Protein AF-A0AAU0VXT4-F1 (afdb_monomer_lite)

Radius of gyration: 15.52 Å; chains: 1; bounding box: 40×33×41 Å

pLDDT: mean 95.24, std 3.91, range [78.69, 98.69]

Secondary structure (DSSP, 8-state):
---EEEPBPTT--TTEEEEEEEETTTTEEEEEEEEPPSSTTSPPEEEEEE--STTS---HHHHHHHHTTTB---TTHHHHHHHHHHHH---STT-HHHHHHHHHHGGG-SSHHHHHHHHHHT-

Sequence (123 aa):
MSSHTLTPLGGAPAGRTVRVGWDAPLASFFAIAWDEPADEDDEPDYLAFAGAAPYDVSEVDTVLELVGPYAVVPEDLRAQLLNDRAAEGERFRGRPATELVGALALPHARTPRQADAIRAALR

Structure (mmCIF, N/CA/C/O backbone):
data_AF-A0AAU0VXT4-F1
#
_entry.id   AF-A0AAU0VXT4-F1
#
loop_
_atom_site.group_PDB
_atom_site.id
_atom_site.type_symbol
_atom_site.label_atom_id
_atom_site.label_alt_id
_atom_site.label_comp_id
_atom_site.label_asym_id
_atom_site.label_entity_id
_atom_site.label_seq_id
_atom_site.pdbx_PDB_ins_code
_atom_site.Cartn_x
_atom_site.Cartn_y
_atom_site.Cartn_z
_atom_site.occupancy
_atom_site.B_iso_or_equiv
_atom_site.auth_seq_id
_atom_site.auth_comp_id
_atom_site.auth_asym_id
_atom_site.auth_atom_id
_atom_site.pdbx_PDB_model_num
ATOM 1 N N . MET A 1 1 ? 2.663 -5.504 9.966 1.00 91.12 1 MET A N 1
ATOM 2 C CA . MET A 1 1 ? 2.797 -4.889 8.645 1.00 91.12 1 MET A CA 1
ATOM 3 C C . MET A 1 1 ? 3.487 -5.919 7.801 1.00 91.12 1 MET A C 1
ATOM 5 O O . MET A 1 1 ? 4.678 -6.160 7.998 1.00 91.12 1 MET A O 1
ATOM 9 N N . SER A 1 2 ? 2.716 -6.559 6.938 1.00 97.31 2 SER A N 1
ATOM 10 C CA . SER A 1 2 ? 3.239 -7.496 5.964 1.00 97.31 2 SER A CA 1
ATOM 11 C C . SER A 1 2 ? 3.788 -6.708 4.784 1.00 97.31 2 SER A C 1
ATOM 13 O O . SER A 1 2 ? 3.381 -5.570 4.536 1.00 97.31 2 SER A O 1
ATOM 15 N N . SER A 1 3 ? 4.758 -7.281 4.083 1.00 97.75 3 SER A N 1
ATOM 16 C CA . SER A 1 3 ? 5.418 -6.601 2.982 1.00 97.75 3 SER A CA 1
ATOM 17 C C . SER A 1 3 ? 5.978 -7.613 1.998 1.00 97.75 3 SER A C 1
ATOM 19 O O . SER A 1 3 ? 6.706 -8.521 2.392 1.00 97.75 3 SER A O 1
ATOM 21 N N . HIS A 1 4 ? 5.707 -7.382 0.720 1.00 98.31 4 HIS A N 1
ATOM 22 C CA . HIS A 1 4 ? 6.169 -8.184 -0.405 1.00 98.31 4 HIS A CA 1
ATOM 23 C C . HIS A 1 4 ? 6.931 -7.284 -1.367 1.00 98.31 4 HIS A C 1
ATOM 25 O O . HIS A 1 4 ? 6.405 -6.263 -1.818 1.00 98.31 4 HIS A O 1
ATOM 31 N N . THR A 1 5 ? 8.173 -7.650 -1.665 1.00 98.25 5 THR A N 1
ATOM 32 C CA . THR A 1 5 ? 8.976 -6.981 -2.693 1.00 98.25 5 THR A CA 1
ATOM 33 C C . THR A 1 5 ? 8.754 -7.694 -4.018 1.00 98.25 5 THR A C 1
ATOM 35 O O . THR A 1 5 ? 8.914 -8.912 -4.099 1.00 98.25 5 THR A O 1
ATOM 38 N N . LEU A 1 6 ? 8.376 -6.942 -5.048 1.00 98.38 6 LEU A N 1
ATOM 39 C CA . LEU A 1 6 ? 8.073 -7.476 -6.371 1.00 98.38 6 LEU A CA 1
ATOM 40 C C . LEU A 1 6 ? 9.281 -7.347 -7.297 1.00 98.38 6 LEU A C 1
ATOM 42 O O . LEU A 1 6 ? 10.104 -6.445 -7.149 1.00 98.38 6 LEU A O 1
ATOM 46 N N . THR A 1 7 ? 9.371 -8.241 -8.278 1.00 98.12 7 THR A N 1
ATOM 47 C CA . THR A 1 7 ? 10.395 -8.165 -9.322 1.00 98.12 7 THR A CA 1
ATOM 48 C C . THR A 1 7 ? 10.066 -7.020 -10.284 1.00 98.12 7 THR A C 1
ATOM 50 O O . THR A 1 7 ? 8.992 -7.056 -10.891 1.00 98.12 7 THR A O 1
ATOM 53 N N . PRO A 1 8 ? 10.952 -6.024 -10.472 1.00 97.94 8 PRO A N 1
ATOM 54 C CA . PRO A 1 8 ? 10.740 -4.965 -11.455 1.00 97.94 8 PRO A CA 1
ATOM 55 C C . PRO A 1 8 ? 10.572 -5.513 -12.879 1.00 97.94 8 PRO A C 1
ATOM 57 O O . PRO A 1 8 ? 11.104 -6.572 -13.219 1.00 97.94 8 PRO A O 1
ATOM 60 N N . LEU A 1 9 ? 9.847 -4.787 -13.733 1.00 97.38 9 LEU A N 1
ATOM 61 C CA . LEU A 1 9 ? 9.730 -5.146 -15.151 1.00 97.38 9 LEU A CA 1
ATOM 62 C C . LEU A 1 9 ? 11.089 -5.075 -15.870 1.00 97.38 9 LEU A C 1
ATOM 64 O O . LEU A 1 9 ? 11.982 -4.311 -15.499 1.00 97.38 9 LEU A O 1
ATOM 68 N N . GLY A 1 10 ? 11.233 -5.856 -16.944 1.00 96.06 10 GLY A N 1
ATOM 69 C CA . GLY A 1 10 ? 12.436 -5.837 -17.777 1.00 96.06 10 GLY A CA 1
ATOM 70 C C . GLY A 1 10 ? 12.713 -4.444 -18.352 1.00 96.06 10 GLY A C 1
ATOM 71 O O . GLY A 1 10 ? 11.813 -3.801 -18.886 1.00 96.06 10 GLY A O 1
ATOM 72 N N . GLY A 1 11 ? 13.963 -3.986 -18.245 1.00 92.31 11 GLY A N 1
ATOM 73 C CA . GLY A 1 11 ? 14.375 -2.646 -18.679 1.00 92.31 11 GLY A CA 1
ATOM 74 C C . GLY A 1 11 ? 14.203 -1.546 -17.626 1.00 92.31 11 GLY A C 1
ATOM 75 O O . GLY A 1 11 ? 14.535 -0.397 -17.910 1.00 92.31 11 GLY A O 1
ATOM 76 N N . ALA A 1 12 ? 13.724 -1.872 -16.420 1.00 93.50 12 ALA A N 1
ATOM 77 C CA . ALA A 1 12 ? 13.775 -0.953 -15.288 1.00 93.50 12 ALA A CA 1
ATOM 78 C C . ALA A 1 12 ? 15.231 -0.614 -14.889 1.00 93.50 12 ALA A C 1
ATOM 80 O O . ALA A 1 12 ? 16.124 -1.448 -15.078 1.00 93.50 12 ALA A O 1
ATOM 81 N N . PRO A 1 13 ? 15.482 0.574 -14.305 1.00 92.75 13 PRO A N 1
ATOM 82 C CA . PRO A 1 13 ? 16.756 0.896 -13.671 1.00 92.75 13 PRO A CA 1
ATOM 83 C C . PRO A 1 13 ? 17.156 -0.155 -12.630 1.00 92.75 13 PRO A C 1
ATOM 85 O O . PRO A 1 13 ? 16.306 -0.724 -11.946 1.00 92.75 13 PRO A O 1
ATOM 88 N N . ALA A 1 14 ? 18.464 -0.390 -12.478 1.00 89.12 14 ALA A N 1
ATOM 89 C CA . ALA A 1 14 ? 18.988 -1.385 -11.536 1.00 89.12 14 ALA A CA 1
ATOM 90 C C . ALA A 1 14 ? 18.610 -1.092 -10.071 1.00 89.12 14 ALA A C 1
ATOM 92 O O . ALA A 1 14 ? 18.520 -2.018 -9.272 1.00 89.12 14 ALA A O 1
ATOM 93 N N . GLY A 1 15 ? 18.367 0.180 -9.740 1.00 91.75 15 GLY A N 1
ATOM 94 C CA . GLY A 1 15 ? 17.912 0.631 -8.426 1.00 91.75 15 GLY A CA 1
ATOM 95 C C . GLY A 1 15 ? 16.395 0.593 -8.220 1.00 91.75 15 GLY A C 1
ATOM 96 O O . GLY A 1 15 ? 15.927 1.104 -7.209 1.00 91.75 15 GLY A O 1
ATOM 97 N N . ARG A 1 16 ? 15.599 0.039 -9.148 1.00 96.25 16 ARG A N 1
ATOM 98 C CA . ARG A 1 16 ? 14.142 0.016 -8.976 1.00 96.25 16 ARG A CA 1
ATOM 99 C C . ARG A 1 16 ? 13.728 -0.935 -7.862 1.00 96.25 16 ARG A C 1
ATOM 101 O O . ARG A 1 16 ? 13.965 -2.141 -7.950 1.00 96.25 16 ARG A O 1
ATOM 10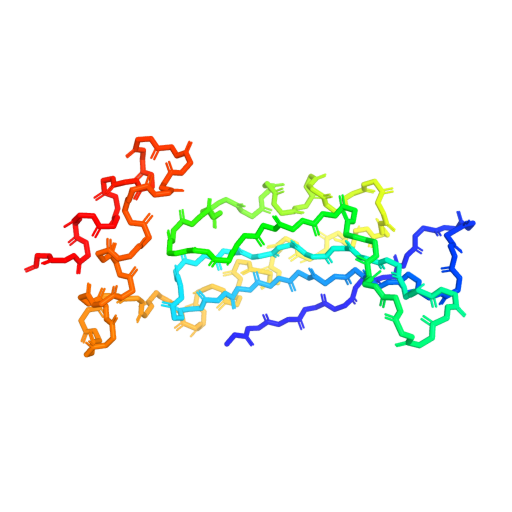8 N N . THR A 1 17 ? 12.981 -0.416 -6.894 1.00 97.75 17 THR A N 1
ATOM 109 C CA . THR A 1 17 ? 12.317 -1.215 -5.863 1.00 97.75 17 THR A CA 1
ATOM 110 C C . THR A 1 17 ? 10.808 -1.021 -5.927 1.00 97.75 17 THR A C 1
ATOM 112 O O . THR A 1 17 ? 10.312 0.101 -5.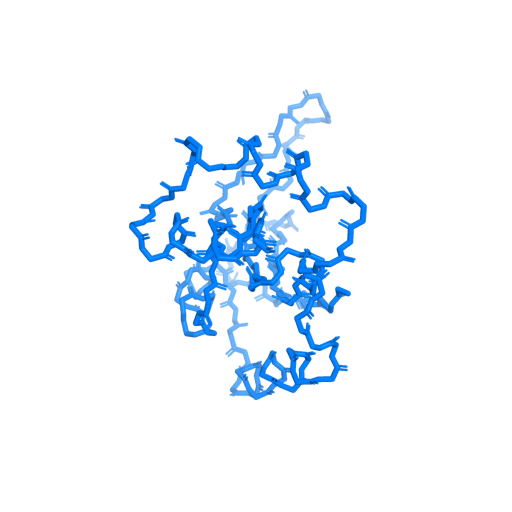999 1.00 97.75 17 THR A O 1
ATOM 115 N N . VAL A 1 18 ? 10.060 -2.127 -5.878 1.00 98.44 18 VAL A N 1
ATOM 116 C CA . VAL A 1 18 ? 8.593 -2.121 -5.798 1.00 98.44 18 VAL A CA 1
ATOM 117 C C . VAL A 1 18 ? 8.148 -2.965 -4.615 1.00 98.44 18 VAL A C 1
ATOM 119 O O . VAL A 1 18 ? 8.526 -4.132 -4.497 1.00 98.44 18 VAL A O 1
ATOM 122 N N . ARG A 1 19 ? 7.336 -2.382 -3.735 1.00 98.44 19 ARG A N 1
ATOM 123 C CA . ARG A 1 19 ? 6.887 -3.000 -2.490 1.00 98.44 19 ARG A CA 1
ATOM 124 C C . ARG A 1 19 ? 5.405 -2.766 -2.257 1.00 98.44 19 ARG A C 1
ATOM 126 O O . ARG A 1 19 ? 4.909 -1.650 -2.398 1.00 98.44 19 ARG A O 1
ATOM 133 N N . VAL A 1 20 ? 4.717 -3.818 -1.838 1.00 98.69 20 VAL A N 1
ATOM 134 C CA . VAL A 1 20 ? 3.296 -3.783 -1.484 1.00 98.69 20 VAL A CA 1
ATOM 135 C C . VAL A 1 20 ? 3.053 -4.504 -0.170 1.00 98.69 20 VAL A C 1
ATOM 137 O O . VAL A 1 20 ? 3.864 -5.333 0.239 1.00 98.69 20 VAL A O 1
ATOM 140 N N . GLY A 1 21 ? 1.934 -4.235 0.491 1.00 98.56 21 GLY A N 1
ATOM 141 C CA . GLY A 1 21 ? 1.607 -4.945 1.723 1.00 98.56 21 GLY A CA 1
ATOM 142 C C . GLY A 1 21 ? 0.373 -4.424 2.438 1.00 98.56 21 GLY A C 1
ATOM 143 O O . GLY A 1 21 ? -0.373 -3.598 1.907 1.00 98.56 21 GLY A O 1
ATOM 144 N N . TRP A 1 22 ? 0.172 -4.925 3.656 1.00 98.62 22 TRP A N 1
ATOM 145 C CA . TRP A 1 22 ? -0.871 -4.482 4.576 1.00 98.62 22 TRP A CA 1
ATOM 146 C C . TRP A 1 22 ? -0.259 -3.817 5.811 1.00 98.62 22 TRP A C 1
ATOM 148 O O . TRP A 1 22 ? 0.576 -4.403 6.504 1.00 98.62 22 TRP A O 1
ATOM 158 N N . ASP A 1 23 ? -0.721 -2.609 6.126 1.00 97.94 23 ASP A N 1
ATOM 159 C CA . ASP A 1 23 ? -0.406 -1.893 7.356 1.00 97.94 23 ASP A CA 1
ATOM 160 C C . ASP A 1 23 ? -1.620 -1.931 8.298 1.00 97.94 23 ASP A C 1
ATOM 162 O O . ASP A 1 23 ? -2.550 -1.126 8.212 1.00 97.94 23 ASP A O 1
ATOM 166 N N . ALA A 1 24 ? -1.618 -2.894 9.226 1.00 96.75 24 ALA A N 1
ATOM 167 C CA . ALA A 1 24 ? -2.652 -3.014 10.250 1.00 96.75 24 ALA A CA 1
ATOM 168 C C . ALA A 1 24 ? -2.778 -1.777 11.166 1.00 96.75 24 ALA A C 1
ATOM 170 O O . ALA A 1 24 ? -3.916 -1.389 11.456 1.00 96.75 24 ALA A O 1
ATOM 171 N N . PRO A 1 25 ? -1.679 -1.154 11.653 1.00 95.88 25 PRO A N 1
ATOM 172 C CA . PRO A 1 25 ? -1.740 0.147 12.312 1.00 95.88 25 PRO A CA 1
ATOM 173 C C . PRO A 1 25 ? -2.475 1.235 11.531 1.00 95.88 25 PRO A C 1
ATOM 175 O O . PRO A 1 25 ? -3.176 1.996 12.181 1.00 95.88 25 PRO A O 1
ATOM 178 N N . LEU A 1 26 ? -2.353 1.307 10.204 1.00 96.69 26 LEU A N 1
ATOM 179 C CA . LEU A 1 26 ? -3.064 2.287 9.370 1.00 96.69 26 LEU A CA 1
ATOM 180 C C . LEU A 1 26 ? -4.380 1.764 8.787 1.00 96.69 26 LEU A C 1
ATOM 182 O O . LEU A 1 26 ? -5.105 2.524 8.151 1.00 96.69 26 LEU A O 1
ATOM 186 N N . ALA A 1 27 ? -4.729 0.495 8.993 1.00 97.31 27 ALA A N 1
ATOM 187 C CA . ALA A 1 27 ? -5.909 -0.102 8.368 1.00 97.31 27 ALA A CA 1
ATOM 188 C C . ALA A 1 27 ? -5.927 0.069 6.834 1.00 97.31 27 ALA A C 1
ATOM 190 O O . ALA A 1 27 ? -6.985 0.297 6.240 1.00 97.31 27 A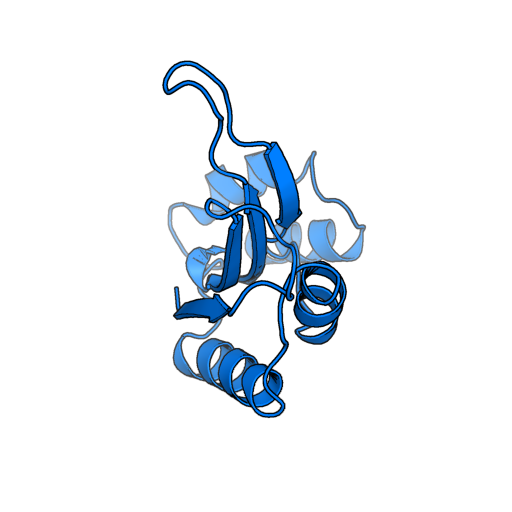LA A O 1
ATOM 191 N N . SER A 1 28 ? -4.755 0.005 6.200 1.00 98.12 28 SER A N 1
ATOM 192 C CA . SER A 1 28 ? -4.579 0.324 4.786 1.00 98.12 28 SER A CA 1
ATOM 193 C C . SER A 1 28 ? -3.640 -0.670 4.118 1.00 98.12 28 SER A C 1
ATOM 195 O O . SER A 1 28 ? -2.623 -1.063 4.688 1.00 98.12 28 SER A O 1
ATOM 197 N N . PHE A 1 29 ? -3.945 -1.034 2.875 1.00 98.62 29 PHE A N 1
ATOM 198 C CA . PHE A 1 29 ? -2.919 -1.558 1.985 1.00 98.62 29 PHE A CA 1
ATOM 199 C C . PHE A 1 29 ? -1.941 -0.436 1.612 1.00 98.62 29 PHE A C 1
ATOM 201 O O . PHE A 1 29 ? -2.281 0.746 1.716 1.00 98.62 29 PHE A O 1
ATOM 208 N N . PHE A 1 30 ? -0.742 -0.794 1.163 1.00 98.50 30 PHE A N 1
ATOM 209 C CA . PHE A 1 30 ? 0.224 0.165 0.638 1.00 98.50 30 PHE A CA 1
ATOM 210 C C . PHE A 1 30 ? 0.875 -0.327 -0.653 1.00 98.50 30 PHE A C 1
ATOM 212 O O . PHE A 1 30 ? 0.976 -1.531 -0.902 1.00 98.50 30 PHE A O 1
ATOM 219 N N . ALA A 1 31 ? 1.327 0.638 -1.449 1.00 98.31 31 ALA A N 1
ATOM 220 C CA . ALA A 1 31 ? 2.070 0.446 -2.684 1.00 98.31 31 ALA A CA 1
ATOM 221 C C . ALA A 1 31 ? 3.150 1.523 -2.771 1.00 98.31 31 ALA A C 1
ATOM 223 O O . ALA A 1 31 ? 2.841 2.716 -2.718 1.00 98.31 31 ALA A O 1
ATOM 224 N N . ILE A 1 32 ? 4.406 1.104 -2.894 1.00 98.00 32 ILE A N 1
ATOM 225 C CA . ILE A 1 32 ? 5.544 2.005 -3.044 1.00 98.00 32 ILE A CA 1
ATOM 226 C C . ILE A 1 32 ? 6.413 1.473 -4.178 1.00 98.00 32 ILE A C 1
ATOM 228 O O . ILE A 1 32 ? 6.844 0.323 -4.135 1.00 98.00 32 ILE A O 1
ATOM 232 N N . ALA A 1 33 ? 6.666 2.300 -5.184 1.00 98.00 33 ALA A N 1
ATOM 233 C CA . ALA A 1 33 ? 7.640 2.031 -6.231 1.00 98.00 33 ALA A CA 1
ATOM 234 C C . ALA A 1 33 ? 8.562 3.241 -6.344 1.00 98.00 33 ALA A C 1
ATOM 236 O O . ALA A 1 33 ? 8.068 4.365 -6.427 1.00 98.00 33 ALA A O 1
ATOM 237 N N . TRP A 1 34 ? 9.869 3.014 -6.328 1.00 97.38 34 TRP A N 1
ATOM 238 C CA . TRP A 1 34 ? 10.864 4.072 -6.448 1.00 97.38 34 TRP A CA 1
ATOM 239 C C . TRP A 1 34 ? 12.111 3.574 -7.166 1.00 97.38 34 TRP A C 1
ATOM 241 O O . TRP A 1 34 ? 12.393 2.371 -7.168 1.00 97.38 34 TRP A O 1
ATOM 251 N N . ASP A 1 35 ? 12.843 4.509 -7.755 1.00 95.44 35 ASP A N 1
ATOM 252 C CA . ASP A 1 35 ? 14.211 4.289 -8.205 1.00 95.44 35 ASP A CA 1
ATOM 253 C C . ASP A 1 35 ? 15.178 4.899 -7.192 1.00 95.44 35 ASP A C 1
ATOM 255 O O . ASP A 1 35 ? 14.970 6.021 -6.723 1.00 95.44 35 ASP A O 1
ATOM 259 N N . GLU A 1 36 ? 16.228 4.153 -6.840 1.00 92.31 36 GLU A N 1
ATOM 260 C CA . GLU A 1 36 ? 17.347 4.729 -6.093 1.00 92.31 36 GLU A CA 1
ATOM 261 C C . GLU A 1 36 ? 17.957 5.902 -6.880 1.00 92.31 36 GLU A C 1
ATOM 263 O O . GLU A 1 36 ? 18.113 5.802 -8.107 1.00 92.31 36 GLU A O 1
ATOM 268 N N . PRO A 1 37 ? 18.306 7.003 -6.195 1.00 88.31 37 PRO A N 1
ATOM 269 C CA . PRO A 1 37 ? 18.935 8.143 -6.836 1.00 88.31 37 PRO A CA 1
ATOM 270 C C . PRO A 1 37 ? 20.316 7.769 -7.396 1.00 88.31 37 PRO A C 1
ATOM 272 O O . PRO A 1 37 ? 20.971 6.830 -6.938 1.00 88.31 37 PRO A O 1
ATOM 275 N N . ALA A 1 38 ? 20.765 8.507 -8.414 1.00 82.62 38 ALA A N 1
ATOM 276 C CA . ALA A 1 38 ? 22.095 8.307 -8.992 1.00 82.62 38 ALA A CA 1
ATOM 277 C C . ALA A 1 38 ? 23.217 8.781 -8.049 1.00 82.62 38 ALA A C 1
ATOM 279 O O . ALA A 1 38 ? 24.296 8.188 -8.052 1.00 82.62 38 ALA A O 1
ATOM 280 N N . ASP A 1 39 ? 22.936 9.812 -7.249 1.00 84.88 39 ASP A N 1
ATOM 281 C CA . ASP A 1 39 ? 23.818 10.385 -6.236 1.00 84.88 39 ASP A CA 1
ATOM 282 C C . ASP A 1 39 ? 23.203 10.197 -4.836 1.00 84.88 39 ASP A C 1
ATOM 284 O O . ASP A 1 39 ? 21.998 10.345 -4.652 1.00 84.88 39 ASP A O 1
ATOM 288 N N . GLU A 1 40 ? 24.023 9.874 -3.830 1.00 78.69 40 GLU A N 1
ATOM 289 C CA . GLU A 1 40 ? 23.546 9.546 -2.469 1.00 78.69 40 GLU A CA 1
ATOM 290 C C . GLU A 1 40 ? 22.871 10.722 -1.735 1.00 78.69 40 GLU A C 1
ATOM 292 O O . GLU A 1 40 ? 22.142 10.500 -0.769 1.00 78.69 40 GLU A O 1
ATOM 297 N N . ASP A 1 41 ? 23.110 11.959 -2.180 1.00 86.50 41 ASP A N 1
ATOM 298 C CA . ASP A 1 41 ? 22.538 13.176 -1.587 1.00 86.50 41 ASP A CA 1
ATOM 299 C C . ASP A 1 41 ? 21.147 13.537 -2.156 1.00 86.50 41 ASP A C 1
ATOM 301 O O . ASP A 1 41 ? 20.490 14.442 -1.632 1.00 86.50 41 ASP A O 1
ATOM 305 N N . ASP A 1 42 ? 20.689 12.848 -3.206 1.00 87.31 42 ASP A N 1
ATOM 306 C CA . ASP A 1 42 ? 19.410 13.120 -3.868 1.00 87.31 42 ASP A CA 1
ATOM 307 C C . ASP A 1 42 ? 18.243 12.329 -3.247 1.00 87.31 42 ASP A C 1
ATOM 309 O O . ASP A 1 42 ? 18.403 11.275 -2.627 1.00 87.31 42 ASP A O 1
ATOM 313 N N . GLU A 1 43 ? 17.021 12.836 -3.425 1.00 85.88 43 GLU A N 1
ATOM 314 C CA . GLU A 1 43 ? 15.812 12.129 -2.996 1.00 85.88 43 GLU A CA 1
ATOM 315 C C . GLU A 1 43 ? 15.445 10.995 -3.975 1.00 85.88 43 GLU A C 1
ATOM 317 O O . GLU A 1 43 ? 15.616 11.150 -5.188 1.00 85.88 43 GLU A O 1
ATOM 322 N N . PRO A 1 44 ? 14.881 9.870 -3.489 1.00 87.56 44 PRO A N 1
ATOM 323 C CA . PRO A 1 44 ? 14.373 8.816 -4.361 1.00 87.56 44 PRO A CA 1
ATOM 324 C C . PRO A 1 44 ? 13.262 9.321 -5.286 1.00 87.56 44 PRO A C 1
ATOM 326 O O . PRO A 1 44 ? 12.348 10.027 -4.845 1.00 87.56 44 PRO A O 1
ATOM 329 N N . ASP A 1 45 ? 13.279 8.881 -6.544 1.00 89.94 45 ASP A N 1
ATOM 330 C CA . ASP A 1 45 ? 12.197 9.177 -7.484 1.00 89.94 45 ASP A CA 1
ATOM 331 C C . ASP A 1 45 ? 11.037 8.196 -7.266 1.00 89.94 45 ASP A C 1
ATOM 333 O O . ASP A 1 45 ? 11.094 7.026 -7.658 1.00 89.94 45 ASP A O 1
ATOM 337 N N . TYR A 1 46 ? 9.986 8.657 -6.583 1.00 93.50 46 TYR A N 1
ATOM 338 C CA . TYR A 1 46 ? 8.804 7.848 -6.289 1.00 93.50 46 TYR A CA 1
ATOM 339 C C . TYR A 1 46 ? 7.854 7.783 -7.488 1.00 93.50 46 TYR A C 1
ATOM 341 O O . TYR A 1 46 ? 7.113 8.717 -7.791 1.00 93.50 46 TYR A O 1
ATOM 349 N N . LEU A 1 47 ? 7.787 6.603 -8.094 1.00 95.88 47 LEU A N 1
ATOM 350 C CA . LEU A 1 47 ? 6.901 6.266 -9.209 1.00 95.88 47 LEU A CA 1
ATOM 351 C C . LEU A 1 47 ? 5.475 5.928 -8.741 1.00 95.88 47 LEU A C 1
ATOM 353 O O . LEU A 1 47 ? 4.497 6.120 -9.469 1.00 95.88 47 LEU A O 1
ATOM 357 N N . ALA A 1 48 ? 5.353 5.400 -7.520 1.00 96.31 48 ALA A N 1
ATOM 358 C CA . ALA A 1 48 ? 4.089 5.182 -6.825 1.00 96.31 48 ALA A CA 1
ATOM 359 C C . ALA A 1 48 ? 4.280 5.340 -5.313 1.00 96.31 48 ALA A C 1
ATOM 361 O O . ALA A 1 48 ? 5.249 4.828 -4.753 1.00 96.31 48 ALA A O 1
ATOM 362 N N . PHE A 1 49 ? 3.331 6.003 -4.647 1.00 96.06 49 PHE A N 1
ATOM 363 C CA . PHE A 1 49 ? 3.321 6.146 -3.190 1.00 96.06 49 PHE A CA 1
ATOM 364 C C . PHE A 1 49 ? 1.885 6.246 -2.646 1.00 96.06 49 PHE A C 1
ATOM 366 O O . PHE A 1 49 ? 1.220 7.284 -2.735 1.00 96.06 49 PHE A O 1
ATOM 373 N N . ALA A 1 50 ? 1.387 5.151 -2.073 1.00 96.56 50 ALA A N 1
ATOM 374 C CA . ALA A 1 50 ? 0.048 5.067 -1.497 1.00 96.56 50 ALA A CA 1
ATOM 375 C C . ALA A 1 50 ? 0.024 4.192 -0.239 1.00 96.56 50 ALA A C 1
ATOM 377 O O . ALA A 1 50 ? 0.852 3.296 -0.083 1.00 96.56 50 ALA A O 1
ATOM 378 N N . GLY A 1 51 ? -0.955 4.426 0.636 1.00 96.12 51 GLY A N 1
ATOM 379 C CA . GLY A 1 51 ? -1.128 3.685 1.885 1.00 96.12 51 GLY A CA 1
ATOM 380 C C . GLY A 1 51 ? -0.447 4.316 3.096 1.00 96.12 51 GLY A C 1
ATOM 381 O O . GLY A 1 51 ? -0.286 3.653 4.112 1.00 96.12 51 GLY A O 1
ATOM 382 N N . ALA A 1 52 ? -0.038 5.584 3.002 1.00 94.38 52 ALA A N 1
ATOM 383 C CA . ALA A 1 52 ? 0.707 6.278 4.058 1.00 94.38 52 ALA A CA 1
ATOM 384 C C . ALA A 1 52 ? -0.190 7.019 5.069 1.00 94.38 52 ALA A C 1
ATOM 386 O O . ALA A 1 52 ? 0.306 7.751 5.925 1.00 94.38 52 ALA A O 1
ATOM 387 N N . ALA A 1 53 ? -1.510 6.851 4.969 1.00 96.19 53 ALA A N 1
ATOM 388 C CA . ALA A 1 53 ? -2.483 7.426 5.888 1.00 96.19 53 ALA A CA 1
ATOM 389 C C . ALA A 1 53 ? -3.525 6.378 6.306 1.00 96.19 53 ALA A C 1
ATOM 391 O O . ALA A 1 53 ? -3.738 5.394 5.589 1.00 96.19 53 ALA A O 1
ATOM 392 N N . PRO A 1 54 ? -4.213 6.580 7.445 1.00 97.38 54 PRO A N 1
ATOM 393 C CA . PRO A 1 54 ? -5.252 5.664 7.870 1.00 97.38 54 PRO A CA 1
ATOM 394 C C . PRO A 1 54 ? -6.347 5.512 6.810 1.00 97.38 54 PRO A C 1
ATOM 396 O O . PRO A 1 54 ? -6.843 6.513 6.282 1.00 97.38 54 PRO A O 1
ATOM 399 N N . TYR A 1 55 ? -6.732 4.270 6.518 1.00 97.19 55 TYR A N 1
ATOM 400 C CA . TYR A 1 55 ? -7.773 3.923 5.543 1.00 97.19 55 TYR A CA 1
ATOM 401 C C . TYR A 1 55 ? -7.549 4.472 4.119 1.00 97.19 55 TYR A C 1
ATOM 403 O O . TYR A 1 55 ? -8.519 4.662 3.384 1.00 97.19 55 TYR A O 1
ATOM 411 N N . ASP A 1 56 ? -6.303 4.758 3.730 1.00 96.75 56 ASP A N 1
ATOM 412 C CA . ASP A 1 56 ? -5.967 5.363 2.431 1.00 96.75 56 ASP A CA 1
ATOM 413 C C . ASP A 1 56 ? -6.286 4.427 1.253 1.00 96.75 56 ASP A C 1
ATOM 415 O O . ASP A 1 56 ? -6.968 4.820 0.307 1.00 96.75 56 ASP A O 1
ATOM 419 N N . VAL A 1 57 ? -5.889 3.156 1.344 1.00 97.44 57 VAL A N 1
ATOM 420 C CA . VAL A 1 57 ? -6.149 2.134 0.322 1.00 97.44 57 VAL A CA 1
ATOM 421 C C . VAL A 1 57 ? -6.856 0.940 0.957 1.00 97.44 57 VAL A C 1
ATOM 423 O O . VAL A 1 57 ? -6.267 0.165 1.708 1.00 97.44 57 VAL A O 1
ATOM 426 N N . SER A 1 58 ? -8.146 0.786 0.652 1.00 94.44 58 SER A N 1
ATOM 427 C CA . SER A 1 58 ? -8.995 -0.261 1.253 1.00 94.44 58 SER A CA 1
ATOM 428 C C . SER A 1 58 ? -9.196 -1.501 0.378 1.00 94.44 58 SER A C 1
ATOM 430 O O . SER A 1 58 ? -9.572 -2.556 0.896 1.00 94.44 58 SER A O 1
ATOM 432 N N . GLU A 1 59 ? -8.905 -1.385 -0.917 1.00 96.06 59 GLU A N 1
ATOM 433 C CA . GLU A 1 59 ? -9.091 -2.442 -1.908 1.00 96.06 59 GLU A CA 1
ATOM 434 C C . GLU A 1 59 ? -7.733 -2.956 -2.390 1.00 96.06 59 GLU A C 1
ATOM 436 O O . GLU A 1 59 ? -6.852 -2.175 -2.750 1.00 96.06 59 GLU A O 1
ATOM 441 N N . VAL A 1 60 ? -7.569 -4.281 -2.406 1.00 97.81 60 VAL A N 1
ATOM 442 C CA . VAL A 1 60 ? -6.321 -4.925 -2.847 1.00 97.81 60 VAL A CA 1
ATOM 443 C C . VAL A 1 60 ? -6.030 -4.633 -4.320 1.00 97.81 60 VAL A C 1
ATOM 445 O O . VAL A 1 60 ? -4.881 -4.411 -4.686 1.00 97.81 60 VAL A O 1
ATOM 448 N N . ASP A 1 61 ? -7.070 -4.556 -5.152 1.00 97.94 61 ASP A N 1
ATOM 449 C CA . ASP A 1 61 ? -6.927 -4.362 -6.596 1.00 97.94 61 ASP A CA 1
ATOM 450 C C . ASP A 1 61 ? -6.337 -2.981 -6.926 1.00 97.94 61 ASP A C 1
ATOM 452 O O . ASP A 1 61 ? -5.514 -2.875 -7.828 1.00 97.94 61 ASP A O 1
ATOM 456 N N . THR A 1 62 ? -6.612 -1.954 -6.111 1.00 97.12 62 THR A N 1
ATOM 457 C CA . THR A 1 62 ? -5.971 -0.634 -6.240 1.00 97.12 62 THR A CA 1
ATOM 458 C C . THR A 1 62 ? -4.453 -0.714 -6.072 1.00 97.12 62 THR A C 1
ATOM 460 O O . THR A 1 62 ? -3.717 -0.046 -6.792 1.00 97.12 62 THR A O 1
ATOM 463 N N . VAL A 1 63 ? -3.955 -1.541 -5.148 1.00 97.44 63 VAL A N 1
ATOM 464 C CA . VAL A 1 63 ? -2.507 -1.741 -4.977 1.00 97.44 63 VAL A CA 1
ATOM 465 C C . VAL A 1 63 ? -1.899 -2.436 -6.187 1.00 97.44 63 VAL A C 1
ATOM 467 O O . VAL A 1 63 ? -0.844 -2.011 -6.651 1.00 97.44 63 VAL A O 1
ATOM 470 N N . LEU A 1 64 ? -2.566 -3.464 -6.717 1.00 98.06 64 LEU A N 1
ATOM 471 C CA . LEU A 1 64 ? -2.092 -4.205 -7.889 1.00 98.06 64 LEU A CA 1
ATOM 472 C C . LEU A 1 64 ? -2.059 -3.320 -9.143 1.00 98.06 64 LEU A C 1
ATOM 474 O O . LEU A 1 64 ? -1.084 -3.354 -9.890 1.00 98.06 64 LEU A O 1
ATOM 478 N N . GLU A 1 65 ? -3.082 -2.488 -9.338 1.00 97.88 65 GLU A N 1
ATOM 479 C CA . GLU A 1 65 ? -3.144 -1.503 -10.422 1.00 97.88 65 GLU A CA 1
ATOM 480 C C . GLU A 1 65 ? -2.026 -0.458 -10.316 1.00 97.88 65 GLU A C 1
ATOM 482 O O . GLU A 1 65 ? -1.385 -0.149 -11.319 1.00 97.88 65 GLU A O 1
ATOM 487 N N . LEU A 1 66 ? -1.746 0.049 -9.108 1.00 97.56 66 LEU A N 1
ATOM 488 C CA . LEU A 1 66 ? -0.700 1.052 -8.880 1.00 97.56 66 LEU A CA 1
ATOM 489 C C . LEU A 1 66 ? 0.708 0.536 -9.202 1.00 97.56 66 LEU A C 1
ATOM 491 O O . LEU A 1 66 ? 1.542 1.308 -9.674 1.00 97.56 66 LEU A O 1
ATOM 495 N N . VAL A 1 67 ? 0.990 -0.744 -8.939 1.00 97.62 67 VAL A N 1
ATOM 496 C CA . VAL A 1 67 ? 2.332 -1.322 -9.148 1.00 97.62 67 VAL A CA 1
ATOM 497 C C . VAL A 1 67 ? 2.500 -2.058 -10.473 1.00 97.62 67 VAL A C 1
ATOM 499 O O . VAL A 1 67 ? 3.635 -2.289 -10.892 1.00 97.62 67 VAL A O 1
ATOM 502 N N . GLY A 1 68 ? 1.402 -2.399 -11.152 1.00 97.75 68 GLY A N 1
ATOM 503 C CA . GLY A 1 68 ? 1.412 -3.104 -12.436 1.00 97.75 68 GLY A CA 1
ATOM 504 C C . GLY A 1 68 ? 2.315 -2.477 -13.511 1.00 97.75 68 GLY A C 1
ATOM 505 O O . GLY A 1 68 ? 3.007 -3.223 -14.202 1.00 97.75 68 GLY A O 1
ATOM 506 N N . PRO A 1 69 ? 2.396 -1.137 -13.643 1.00 97.75 69 PRO A N 1
ATOM 507 C CA . PRO A 1 69 ? 3.314 -0.494 -14.587 1.00 97.75 69 PRO A CA 1
ATOM 508 C C . PRO A 1 69 ? 4.809 -0.660 -14.270 1.00 97.75 69 PRO A C 1
ATOM 510 O O . PRO A 1 69 ? 5.639 -0.340 -15.119 1.00 97.75 69 PRO A O 1
ATOM 513 N N . TYR A 1 70 ? 5.173 -1.119 -13.067 1.00 98.00 70 TYR A N 1
ATOM 514 C CA . TYR A 1 70 ? 6.552 -1.078 -12.564 1.00 98.00 70 TYR A CA 1
ATOM 515 C C . TYR A 1 70 ? 7.131 -2.453 -12.221 1.00 98.00 70 TYR A C 1
ATOM 517 O O . TYR A 1 70 ? 8.355 -2.615 -12.229 1.00 98.00 70 TYR A O 1
ATOM 525 N N . ALA A 1 71 ? 6.283 -3.447 -11.944 1.00 98.19 71 ALA A N 1
ATOM 526 C CA . ALA A 1 71 ? 6.708 -4.778 -11.529 1.00 98.19 71 ALA A CA 1
ATOM 527 C C . ALA A 1 71 ? 5.879 -5.905 -12.153 1.00 98.19 71 ALA A C 1
ATOM 529 O O . ALA A 1 71 ? 4.722 -5.736 -12.532 1.00 98.19 71 ALA A O 1
ATOM 530 N N . VAL A 1 72 ? 6.480 -7.093 -12.202 1.00 98.25 72 VAL A N 1
ATOM 531 C CA . VAL A 1 72 ? 5.765 -8.342 -12.459 1.00 98.25 72 VAL A CA 1
ATOM 532 C C . VAL A 1 72 ? 4.870 -8.624 -11.256 1.00 98.25 72 VAL A C 1
ATOM 534 O O . VAL A 1 72 ? 5.367 -8.791 -10.143 1.00 98.25 72 VAL A O 1
ATOM 537 N N . VAL A 1 73 ? 3.557 -8.683 -11.479 1.00 97.81 73 VAL A N 1
ATOM 538 C CA . VAL A 1 73 ? 2.557 -8.997 -10.449 1.00 97.81 73 VAL A CA 1
ATOM 539 C C . VAL A 1 73 ? 2.307 -10.512 -10.442 1.00 97.81 73 VAL A C 1
ATOM 541 O O . VAL A 1 73 ? 1.747 -11.022 -11.415 1.00 97.81 73 VAL A O 1
ATOM 544 N N . PRO A 1 74 ? 2.712 -11.252 -9.388 1.00 97.81 74 PRO A N 1
ATOM 545 C CA . PRO A 1 74 ? 2.414 -12.677 -9.269 1.00 97.81 74 PRO A CA 1
ATOM 546 C C . PRO A 1 74 ? 0.905 -12.935 -9.198 1.00 97.81 74 PRO A C 1
ATOM 548 O O . PRO A 1 74 ? 0.169 -12.171 -8.573 1.00 97.81 74 PRO A O 1
ATOM 551 N N . GLU A 1 75 ? 0.446 -14.037 -9.796 1.00 96.88 75 GLU A N 1
ATOM 552 C CA . GLU A 1 75 ? -0.979 -14.407 -9.843 1.00 96.88 75 GLU A CA 1
ATOM 553 C C . GLU A 1 75 ? -1.589 -14.592 -8.440 1.00 96.88 75 GLU A C 1
ATOM 555 O O . GLU A 1 75 ? -2.753 -14.267 -8.203 1.00 96.88 75 GLU A O 1
ATOM 560 N N . ASP A 1 76 ? -0.792 -15.063 -7.479 1.00 97.62 76 ASP A N 1
ATOM 561 C CA . ASP A 1 76 ? -1.218 -15.351 -6.111 1.00 97.62 76 ASP A CA 1
ATOM 562 C C . ASP A 1 76 ? -1.082 -14.162 -5.145 1.00 97.62 76 ASP A C 1
ATOM 564 O O . ASP A 1 76 ? -1.641 -14.208 -4.044 1.00 97.62 76 ASP A O 1
ATOM 568 N N . LEU A 1 77 ? -0.424 -13.068 -5.549 1.00 98.38 77 LEU A N 1
ATOM 569 C CA . LEU A 1 77 ? -0.168 -11.904 -4.690 1.00 98.38 77 LEU A CA 1
ATOM 570 C C . LEU A 1 77 ? -1.460 -11.313 -4.114 1.00 98.38 77 LEU A C 1
ATOM 572 O O . LEU A 1 77 ? -1.514 -10.928 -2.946 1.00 98.38 77 LEU A O 1
ATOM 576 N N . ARG A 1 78 ? -2.537 -11.292 -4.908 1.00 98.56 78 ARG A N 1
ATOM 577 C CA . ARG A 1 78 ? -3.853 -10.830 -4.448 1.00 98.56 78 ARG A CA 1
ATOM 578 C C . ARG A 1 78 ? -4.340 -11.629 -3.240 1.00 98.56 78 ARG A C 1
ATOM 580 O O . ARG A 1 78 ? -4.812 -11.053 -2.261 1.00 98.56 78 ARG A O 1
ATOM 587 N N . ALA A 1 79 ? -4.243 -12.955 -3.318 1.00 98.50 79 ALA A N 1
ATOM 588 C CA . ALA A 1 79 ? -4.665 -13.842 -2.243 1.00 98.50 79 ALA A CA 1
ATOM 589 C C . ALA A 1 79 ? -3.756 -13.687 -1.017 1.00 98.50 79 ALA A C 1
ATOM 591 O O . ALA A 1 79 ? -4.258 -13.638 0.105 1.00 98.50 79 ALA A O 1
ATOM 592 N N . GLN A 1 80 ? -2.446 -13.535 -1.226 1.00 98.44 80 GLN A N 1
ATOM 593 C CA . GLN A 1 80 ? -1.483 -13.282 -0.152 1.00 98.44 80 GLN A CA 1
ATOM 594 C C . GLN A 1 80 ? -1.814 -11.993 0.616 1.00 98.44 80 GLN A C 1
ATOM 596 O O . GLN A 1 80 ? -1.962 -12.035 1.834 1.00 98.44 80 GLN A O 1
ATOM 601 N N . LEU A 1 81 ? -2.043 -10.874 -0.077 1.00 98.69 81 LEU A N 1
ATOM 602 C CA . LEU A 1 81 ? -2.379 -9.592 0.556 1.00 98.69 81 LEU A CA 1
ATOM 603 C C . LEU A 1 81 ? -3.699 -9.645 1.342 1.00 98.69 81 LEU A C 1
ATOM 605 O O . LEU A 1 81 ? -3.808 -9.077 2.431 1.00 98.69 81 LEU A O 1
ATOM 609 N N . LEU A 1 82 ? -4.711 -10.342 0.819 1.00 98.62 82 LEU A N 1
ATOM 610 C CA . LEU A 1 82 ? -5.970 -10.546 1.540 1.00 98.62 82 LEU A CA 1
ATOM 611 C C . LEU A 1 82 ? -5.780 -11.409 2.794 1.00 98.62 82 LEU A C 1
ATOM 613 O O . LEU A 1 82 ? -6.367 -11.104 3.835 1.00 98.62 82 LEU A O 1
ATOM 617 N N . ASN A 1 83 ? -4.943 -12.445 2.712 1.00 98.56 83 ASN A N 1
ATOM 618 C CA . ASN A 1 83 ? -4.601 -13.288 3.855 1.00 98.56 83 ASN A CA 1
ATOM 619 C C . ASN A 1 83 ? -3.829 -12.502 4.919 1.00 98.56 83 ASN A C 1
ATOM 621 O O . ASN A 1 83 ? -4.142 -12.631 6.099 1.00 98.56 83 ASN A O 1
ATOM 625 N N . ASP A 1 84 ? -2.894 -11.642 4.518 1.00 98.50 84 AS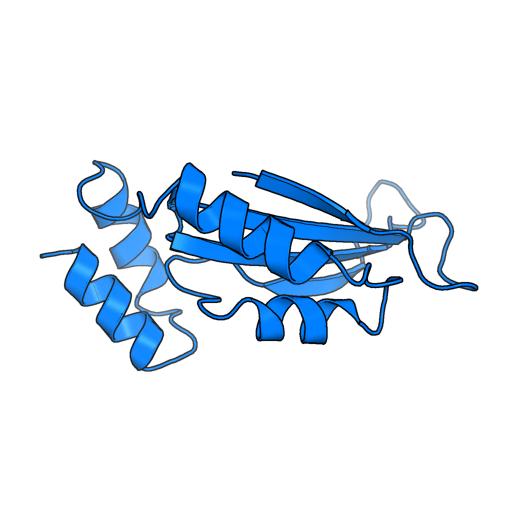P A N 1
ATOM 626 C CA . ASP A 1 84 ? -2.161 -10.769 5.435 1.00 98.50 84 ASP A CA 1
ATOM 627 C C . ASP A 1 84 ? -3.103 -9.820 6.179 1.00 98.50 84 ASP A C 1
ATOM 629 O O . ASP A 1 84 ? -3.058 -9.724 7.407 1.00 98.50 84 ASP A O 1
ATOM 633 N N . ARG A 1 85 ? -4.021 -9.167 5.453 1.00 98.44 85 ARG A N 1
ATOM 634 C CA . ARG A 1 85 ? -5.057 -8.323 6.061 1.00 98.44 85 ARG A CA 1
ATOM 635 C C . ARG A 1 85 ? -5.907 -9.109 7.056 1.00 98.44 85 ARG A C 1
ATOM 637 O O . ARG A 1 85 ? -6.208 -8.596 8.133 1.00 98.44 85 ARG A O 1
ATOM 644 N N . ALA A 1 86 ? -6.307 -10.331 6.710 1.00 98.12 86 ALA A N 1
ATOM 645 C CA . ALA A 1 86 ? -7.108 -11.179 7.589 1.00 98.12 86 ALA A CA 1
ATOM 646 C C . ALA A 1 86 ? -6.328 -11.626 8.839 1.00 98.12 86 ALA A C 1
ATOM 648 O O . ALA A 1 86 ? -6.877 -11.607 9.940 1.00 98.12 86 ALA A O 1
ATOM 649 N N . ALA A 1 87 ? -5.054 -11.992 8.682 1.00 98.12 87 ALA A N 1
ATOM 650 C CA . ALA A 1 87 ? -4.196 -12.471 9.761 1.00 98.12 87 ALA A CA 1
ATOM 651 C C . ALA A 1 87 ? -3.780 -11.348 10.722 1.00 98.12 87 ALA A C 1
ATOM 653 O O . ALA A 1 87 ? -3.763 -11.533 11.940 1.00 98.12 87 ALA A O 1
ATOM 654 N N . GLU A 1 88 ? -3.446 -1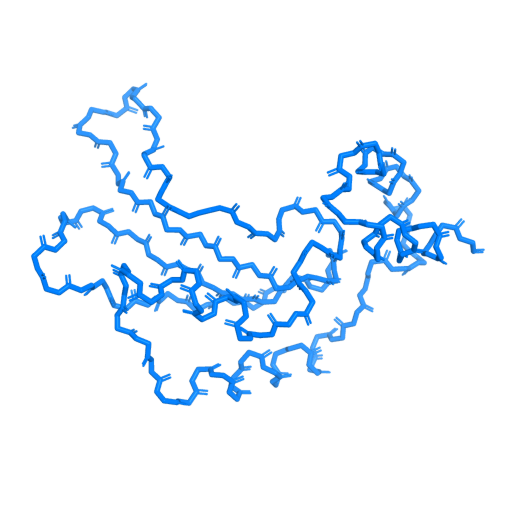0.168 10.196 1.00 96.56 88 GLU A N 1
ATOM 655 C CA . GLU A 1 88 ? -3.048 -9.033 11.026 1.00 96.56 88 GLU A CA 1
ATOM 656 C C . GLU A 1 88 ? -4.249 -8.280 11.607 1.00 96.56 88 GLU A C 1
ATOM 658 O O . GLU A 1 88 ? -4.155 -7.744 12.721 1.00 96.56 88 GLU A O 1
ATOM 663 N N . GLY A 1 89 ? -5.366 -8.258 10.877 1.00 95.38 89 GLY A N 1
ATOM 664 C CA . GLY A 1 89 ? -6.568 -7.507 11.204 1.00 95.38 89 GLY A CA 1
ATOM 665 C C . GLY A 1 89 ? -6.404 -5.998 11.030 1.00 95.38 89 GLY A C 1
ATOM 666 O O . GLY A 1 89 ? -5.375 -5.483 10.585 1.00 95.38 89 GLY A O 1
ATOM 667 N N . GLU A 1 90 ? -7.447 -5.273 11.418 1.00 93.81 90 GLU A N 1
ATOM 668 C CA . GLU A 1 90 ? -7.442 -3.817 11.491 1.00 93.81 90 GLU A CA 1
ATOM 669 C C . GLU A 1 90 ? -7.077 -3.372 12.906 1.00 93.81 90 GLU A C 1
ATOM 671 O O . GLU A 1 90 ? -7.736 -3.762 13.870 1.00 93.81 90 GLU A O 1
ATOM 676 N N . ARG A 1 91 ? -6.034 -2.551 13.052 1.00 93.56 91 ARG A N 1
ATOM 677 C CA . ARG A 1 91 ? -5.563 -2.109 14.372 1.00 93.56 91 ARG A CA 1
ATOM 678 C C . ARG A 1 91 ? -5.438 -0.600 14.493 1.00 93.56 91 ARG A C 1
ATOM 680 O O . ARG A 1 91 ? -4.829 -0.138 15.451 1.00 93.56 91 ARG A O 1
ATOM 687 N N . PHE A 1 92 ? -5.992 0.166 13.556 1.00 94.88 92 PHE A N 1
ATOM 688 C CA . PHE A 1 92 ? -6.002 1.618 13.688 1.00 94.88 92 PHE A CA 1
ATOM 689 C C . PHE A 1 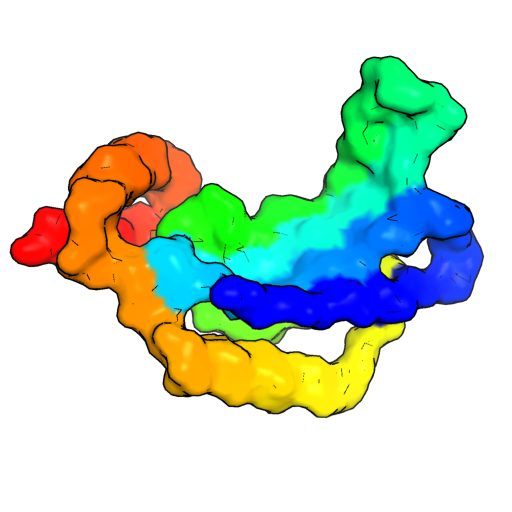92 ? -6.918 2.074 14.825 1.00 94.88 92 PHE A C 1
ATOM 691 O O . PHE A 1 92 ? -6.560 3.001 15.535 1.00 94.88 92 PHE A O 1
ATOM 698 N N . ARG A 1 93 ? -8.067 1.424 15.046 1.00 92.75 93 ARG A N 1
ATOM 699 C CA . ARG A 1 93 ? -9.031 1.809 16.093 1.00 92.75 93 ARG A CA 1
ATOM 700 C C . ARG A 1 93 ? -8.571 1.427 17.498 1.00 92.75 93 ARG A C 1
ATOM 702 O O . ARG A 1 93 ? -7.942 0.387 17.689 1.00 92.75 93 ARG A O 1
ATOM 709 N N . GLY A 1 94 ? -8.953 2.243 18.482 1.00 86.38 94 GLY A N 1
ATOM 710 C CA . GLY A 1 94 ? -8.767 1.940 19.906 1.00 86.38 94 GLY A CA 1
ATOM 711 C C . GLY A 1 94 ? -7.310 1.937 20.379 1.00 86.38 94 GLY A C 1
ATOM 712 O O . GLY A 1 94 ? -7.015 1.383 21.437 1.00 86.38 94 GLY A O 1
ATOM 713 N N . ARG A 1 95 ? -6.385 2.529 19.611 1.00 86.38 95 ARG A N 1
ATOM 714 C CA . ARG A 1 95 ? -4.992 2.705 20.028 1.00 86.38 95 ARG A CA 1
ATOM 715 C C . ARG A 1 95 ? -4.777 4.108 20.592 1.00 86.38 95 ARG A C 1
ATOM 717 O O . ARG A 1 95 ? -5.377 5.058 20.104 1.00 86.38 95 ARG A O 1
ATOM 724 N N . PRO A 1 96 ? -3.836 4.287 21.535 1.00 87.62 96 PRO A N 1
ATOM 725 C CA . PRO A 1 96 ? -3.494 5.622 22.027 1.00 87.62 96 PRO A CA 1
ATOM 726 C C . PRO A 1 96 ? -3.103 6.604 20.910 1.00 87.62 96 PRO A C 1
ATOM 728 O O . PRO A 1 96 ? -3.422 7.783 20.976 1.00 87.62 96 PRO A O 1
ATOM 731 N N . ALA A 1 97 ? -2.447 6.116 19.851 1.00 88.50 97 ALA A N 1
ATOM 732 C CA . ALA A 1 97 ? -2.032 6.950 18.724 1.00 88.50 97 ALA A CA 1
ATOM 733 C C . ALA A 1 97 ? -3.175 7.319 17.754 1.00 88.50 97 ALA A C 1
ATOM 735 O O . ALA A 1 97 ? -2.984 8.207 16.925 1.00 88.50 97 ALA A O 1
ATOM 736 N N . THR A 1 98 ? -4.341 6.662 17.830 1.00 94.12 98 THR A N 1
ATOM 737 C CA . THR A 1 98 ? -5.458 6.856 16.888 1.00 94.12 98 THR A CA 1
ATOM 738 C C . THR A 1 98 ? -5.946 8.295 16.879 1.00 94.12 98 THR A C 1
ATOM 740 O O . THR A 1 98 ? -6.166 8.845 15.805 1.00 94.12 98 THR A O 1
ATOM 743 N N . GLU A 1 99 ? -6.081 8.914 18.055 1.00 92.94 99 GLU A N 1
ATOM 744 C CA . GLU A 1 99 ? -6.568 10.290 18.174 1.00 92.94 99 GLU A CA 1
ATOM 745 C C . GLU A 1 99 ? -5.650 11.273 17.448 1.00 92.94 99 GLU A C 1
ATOM 747 O O . GLU A 1 99 ? -6.102 12.017 16.578 1.00 92.94 99 GLU A O 1
ATOM 752 N N . LEU A 1 100 ? -4.349 11.224 17.750 1.00 94.31 100 LEU A N 1
ATOM 753 C CA . LEU A 1 100 ? -3.361 12.115 17.149 1.00 94.31 100 LEU A CA 1
ATOM 754 C C . LEU A 1 100 ? -3.236 11.881 15.639 1.00 94.31 100 LEU A C 1
ATOM 756 O O . LEU A 1 100 ? -3.355 12.820 14.856 1.00 94.31 100 LEU A O 1
ATOM 760 N N . VAL A 1 101 ? -3.020 10.631 15.221 1.00 95.38 101 VAL A N 1
ATOM 761 C CA . VAL A 1 101 ? -2.817 10.296 13.803 1.00 95.38 101 VAL A CA 1
ATOM 762 C C . VAL A 1 101 ? -4.089 10.559 12.998 1.00 95.38 101 VAL A C 1
ATOM 764 O O . VAL A 1 101 ? -4.017 11.118 11.909 1.00 95.38 101 VAL A O 1
ATOM 767 N N . GLY A 1 102 ? -5.263 10.211 13.531 1.00 95.25 102 GLY A N 1
ATOM 768 C CA . GLY A 1 102 ? -6.545 10.450 12.874 1.00 95.25 102 GLY A CA 1
ATOM 769 C C . GLY A 1 102 ? -6.862 11.936 12.731 1.00 95.25 102 GLY A C 1
ATOM 770 O O . GLY A 1 102 ? -7.276 12.360 11.655 1.00 95.25 102 GLY A O 1
ATOM 771 N N . ALA A 1 103 ? -6.613 12.743 13.767 1.00 94.31 103 ALA A N 1
ATOM 772 C CA . ALA A 1 103 ? -6.798 14.192 13.698 1.00 94.31 103 ALA A CA 1
ATOM 773 C C . ALA A 1 103 ? -5.852 14.856 12.683 1.00 94.31 103 ALA A C 1
ATOM 775 O O . ALA A 1 103 ? -6.286 15.738 11.943 1.00 94.31 103 ALA A O 1
ATOM 776 N N . LEU A 1 104 ? -4.592 14.408 12.610 1.00 95.62 104 LEU A N 1
ATOM 777 C CA . LEU A 1 104 ? -3.617 14.897 11.628 1.00 95.62 104 LEU A CA 1
ATOM 778 C C . LEU A 1 104 ? -3.947 14.448 10.198 1.00 95.62 104 LEU A C 1
ATOM 780 O O . LEU A 1 104 ? -3.750 15.212 9.260 1.00 95.62 104 LEU A O 1
ATOM 784 N N . ALA A 1 105 ? -4.465 13.231 10.017 1.00 95.62 105 ALA A N 1
ATOM 785 C CA . ALA A 1 105 ? -4.774 12.686 8.697 1.00 95.62 105 ALA A CA 1
ATOM 786 C C . ALA A 1 105 ? -6.100 13.200 8.114 1.00 95.62 105 ALA A C 1
ATOM 788 O O . ALA A 1 105 ? -6.232 13.294 6.896 1.00 95.62 105 ALA A O 1
ATOM 789 N N . LEU A 1 106 ? -7.090 13.535 8.950 1.00 96.06 106 LEU A N 1
ATOM 790 C CA . LEU A 1 106 ? -8.445 13.876 8.501 1.00 96.06 106 LEU A CA 1
ATOM 791 C C . LEU A 1 106 ? -8.509 15.040 7.484 1.00 96.06 106 LEU A C 1
ATOM 793 O O . LEU A 1 106 ? -9.250 14.902 6.509 1.00 96.06 106 LEU A O 1
ATOM 797 N N . PRO A 1 107 ? -7.753 16.149 7.633 1.00 96.69 107 PRO A N 1
ATOM 798 C CA . PRO A 1 107 ? -7.712 17.221 6.631 1.00 96.69 107 PRO A CA 1
ATOM 799 C C . PRO A 1 107 ? -7.116 16.792 5.284 1.00 96.69 107 PRO A C 1
ATOM 801 O O . PRO A 1 107 ? -7.366 17.440 4.271 1.00 96.69 107 PRO A O 1
ATOM 804 N N . HIS A 1 108 ? -6.333 15.712 5.276 1.00 94.94 108 HIS A N 1
ATOM 805 C CA . HIS A 1 108 ? -5.634 15.177 4.108 1.00 94.94 108 HIS A CA 1
ATOM 806 C C . HIS A 1 108 ? -6.292 13.906 3.553 1.00 94.94 108 HIS A C 1
ATOM 808 O O . HIS A 1 108 ? -5.722 13.249 2.681 1.00 94.94 108 HIS A O 1
ATOM 814 N N . ALA A 1 109 ? -7.488 13.552 4.038 1.00 95.12 109 ALA A N 1
ATOM 815 C CA . ALA A 1 109 ? -8.243 12.431 3.503 1.00 95.12 109 ALA A CA 1
ATOM 816 C C . ALA A 1 109 ? -8.533 12.657 2.010 1.00 95.12 109 ALA A C 1
ATOM 818 O O . ALA A 1 109 ? -9.118 13.664 1.612 1.00 95.12 109 ALA A O 1
ATOM 819 N N . ARG A 1 110 ? -8.140 11.692 1.180 1.00 91.69 110 ARG A N 1
ATOM 820 C CA . ARG A 1 110 ? -8.231 11.763 -0.283 1.00 91.69 110 ARG A CA 1
ATOM 821 C C . ARG A 1 110 ? -9.644 11.513 -0.797 1.00 91.69 110 ARG A C 1
ATOM 823 O O . ARG A 1 110 ? -9.970 11.891 -1.918 1.00 91.69 110 ARG A O 1
ATOM 830 N N . THR A 1 111 ? -10.491 10.872 0.010 1.00 93.94 111 THR A N 1
ATOM 831 C CA . THR A 1 111 ? -11.884 10.578 -0.342 1.00 93.94 111 THR A CA 1
ATOM 832 C C . THR A 1 111 ? -12.831 10.825 0.835 1.00 93.94 111 THR A C 1
ATOM 834 O O . THR A 1 111 ? -12.426 10.686 1.995 1.00 93.94 111 THR A O 1
ATOM 837 N N . PRO A 1 112 ? -14.124 11.109 0.576 1.00 96.25 112 PRO A N 1
ATOM 838 C CA . PRO A 1 112 ? -15.133 11.179 1.634 1.00 96.25 112 PRO A CA 1
ATOM 839 C C . PRO A 1 112 ? -15.219 9.886 2.454 1.00 96.25 112 PRO A C 1
ATOM 841 O O . PRO A 1 112 ? -15.294 9.934 3.677 1.00 96.25 112 PRO A O 1
ATOM 844 N N . ARG A 1 113 ? -15.109 8.725 1.790 1.00 94.94 113 ARG A N 1
ATOM 845 C CA . ARG A 1 113 ? -15.113 7.406 2.441 1.00 94.94 113 ARG A CA 1
ATOM 846 C C . ARG A 1 113 ? -13.963 7.256 3.436 1.00 94.94 113 ARG A C 1
ATOM 848 O O . ARG A 1 113 ? -14.184 6.760 4.537 1.00 94.94 113 ARG A O 1
ATOM 855 N N . GLN A 1 114 ? -12.758 7.691 3.067 1.00 96.00 114 GLN A N 1
ATOM 856 C CA . GLN A 1 114 ? -11.613 7.688 3.975 1.00 96.00 114 GLN A CA 1
ATOM 857 C C . GLN A 1 114 ? -11.863 8.618 5.168 1.00 96.00 114 GLN A C 1
ATOM 859 O O . GLN A 1 114 ? -11.682 8.206 6.312 1.00 96.00 114 GLN A O 1
ATOM 864 N N . ALA A 1 115 ? -12.330 9.847 4.921 1.00 97.12 115 ALA A N 1
ATOM 865 C CA . ALA A 1 115 ? -12.625 10.804 5.987 1.00 97.12 115 ALA A CA 1
ATOM 866 C C . ALA A 1 115 ? -13.658 10.250 6.985 1.00 97.12 115 ALA A C 1
ATOM 868 O O . ALA A 1 115 ? -13.490 10.383 8.197 1.00 97.12 115 ALA A O 1
ATOM 869 N N . ASP A 1 116 ? -14.702 9.587 6.491 1.00 97.38 116 ASP A N 1
ATOM 870 C CA . ASP A 1 116 ? -15.729 8.969 7.329 1.00 97.38 116 ASP A CA 1
ATOM 871 C C . ASP A 1 116 ? -15.197 7.770 8.119 1.00 97.38 116 ASP A C 1
ATOM 873 O O . ASP A 1 116 ? -15.527 7.626 9.297 1.00 97.38 116 ASP A O 1
ATOM 877 N N . ALA A 1 117 ? -14.323 6.953 7.523 1.00 96.06 117 ALA A N 1
ATOM 878 C CA . ALA A 1 117 ? -13.655 5.859 8.223 1.00 96.06 117 ALA A CA 1
ATOM 879 C C . ALA A 1 117 ? -12.748 6.370 9.357 1.00 96.06 117 ALA A C 1
ATOM 881 O O . ALA A 1 117 ? -12.806 5.835 10.467 1.00 96.06 117 ALA A O 1
ATOM 882 N N . ILE A 1 118 ? -11.988 7.448 9.116 1.00 96.62 118 ILE A N 1
ATOM 883 C CA . ILE A 1 118 ? -11.171 8.116 10.140 1.00 96.62 118 ILE A CA 1
ATOM 884 C C . ILE A 1 118 ? -12.066 8.657 11.261 1.00 96.62 118 ILE A C 1
ATOM 886 O O . ILE A 1 118 ? -11.826 8.364 12.427 1.00 96.62 118 ILE A O 1
ATOM 890 N N . ARG A 1 119 ? -13.145 9.386 10.939 1.00 96.31 119 ARG A N 1
ATOM 891 C CA . ARG A 1 119 ? -14.085 9.898 11.955 1.00 96.31 119 ARG A CA 1
ATOM 892 C C . ARG A 1 119 ? -14.726 8.783 12.771 1.00 96.31 119 ARG A C 1
ATOM 894 O O . ARG A 1 119 ? -14.926 8.957 13.967 1.00 96.31 119 ARG A O 1
ATOM 901 N N . ALA A 1 120 ? -15.067 7.663 12.140 1.00 95.12 120 ALA A N 1
ATOM 902 C CA . ALA A 1 120 ? -15.630 6.509 12.829 1.00 95.12 120 ALA A CA 1
ATOM 903 C C . ALA A 1 120 ? -14.615 5.839 13.767 1.00 95.12 120 ALA A C 1
ATOM 905 O O . ALA A 1 120 ? -15.017 5.296 14.787 1.00 95.12 120 ALA A O 1
ATOM 906 N N . ALA A 1 121 ? -13.321 5.886 13.438 1.00 93.94 121 ALA A N 1
ATOM 907 C CA . ALA A 1 121 ? -12.246 5.359 14.275 1.00 93.94 121 ALA A CA 1
ATOM 908 C C . ALA A 1 121 ? -11.922 6.226 15.503 1.00 93.94 121 ALA A C 1
ATOM 910 O O . ALA A 1 121 ? -11.313 5.725 16.444 1.00 93.94 121 ALA A O 1
ATOM 911 N N . LEU A 1 122 ? -12.306 7.506 15.473 1.00 92.38 122 LEU A N 1
ATOM 912 C CA . LEU A 1 122 ? -12.105 8.485 16.548 1.00 92.38 122 LEU A CA 1
ATOM 913 C C . LEU A 1 122 ? -13.258 8.527 17.571 1.00 92.38 122 LEU A C 1
ATOM 915 O O . LEU A 1 122 ? -13.227 9.357 18.476 1.00 92.38 122 LEU A O 1
ATOM 919 N N . ARG A 1 123 ? -14.294 7.700 17.397 1.00 84.62 123 ARG A N 1
ATOM 920 C CA . ARG A 1 123 ? -15.448 7.588 18.303 1.00 84.62 123 ARG A CA 1
ATOM 921 C C . ARG A 1 123 ? -15.308 6.367 19.197 1.00 84.62 123 ARG A C 1
ATOM 923 O O . ARG A 1 123 ? -15.756 6.473 20.356 1.00 84.62 123 ARG A O 1
#

Foldseek 3Di:
DDKDWFAWDPPDPPQWTWMWADDQLQLATWIWIWGDDPDPPDDTHTQDTFDPHRPTHNALVVNCVSCVVTGDDDPCVSVVRVVRCVVSDHDNAPDPCLQVRLVVCLVVRPDPVRNVVSVVRND